Protein AF-A0A9N9GVQ0-F1 (afdb_monomer_lite)

Radius of gyration: 14.57 Å; chains: 1; bounding box: 29×42×37 Å

Secondary structure (DSSP, 8-state):
-------------TT-----STHHHHHHHHHHHHHTT-TTTS---B--SS-BTTB-B---TTTSTT-B--SSS--SBHHHHHHHH-TT--TT-

Organism: NCBI:txid1213867

Sequence (93 aa):
MTHPGFHHPISNDPGIAIIYTSLWDVLITITMRALKGLEDIIGLSITDCRRSDKGLKFSSPEEMPGCIPDTVNNFTYIYELYQKADPKYDQTS

pLDDT: mean 75.14, std 19.12, range [26.62, 93.06]

Structure (mmCIF, N/CA/C/O backbone):
data_AF-A0A9N9GVQ0-F1
#
_entry.id   AF-A0A9N9GVQ0-F1
#
loop_
_atom_site.group_PDB
_atom_site.id
_atom_site.type_symbol
_atom_site.label_atom_id
_atom_site.label_alt_id
_atom_site.label_comp_id
_atom_site.label_asym_id
_atom_site.label_entity_id
_atom_site.label_seq_id
_atom_site.pdbx_PDB_ins_code
_atom_site.Cartn_x
_atom_site.Cartn_y
_atom_site.Cartn_z
_atom_site.occupancy
_atom_site.B_iso_or_equiv
_atom_site.auth_seq_id
_atom_site.auth_comp_id
_atom_site.auth_asym_id
_atom_site.auth_atom_id
_atom_site.pdbx_PDB_model_num
ATOM 1 N N . MET A 1 1 ? -10.344 33.977 -13.973 1.00 33.22 1 MET A N 1
ATOM 2 C CA . MET A 1 1 ? -9.193 33.376 -13.268 1.00 33.22 1 MET A CA 1
ATOM 3 C C . MET A 1 1 ? -9.726 32.181 -12.495 1.00 33.22 1 MET A C 1
ATOM 5 O O . MET A 1 1 ? -10.259 32.353 -11.411 1.00 33.22 1 MET A O 1
ATOM 9 N N . THR A 1 2 ? -9.737 31.005 -13.118 1.00 32.81 2 THR A N 1
ATOM 10 C CA . THR A 1 2 ? -10.317 29.773 -12.563 1.00 32.81 2 THR A CA 1
ATOM 11 C C . THR A 1 2 ? -9.178 28.844 -12.178 1.00 32.81 2 THR A C 1
ATOM 13 O O . THR A 1 2 ? -8.414 28.410 -13.036 1.00 32.81 2 THR A O 1
ATOM 16 N N . HIS A 1 3 ? -9.040 28.596 -10.881 1.00 26.62 3 HIS A N 1
ATOM 17 C CA . HIS A 1 3 ? -8.104 27.623 -10.335 1.00 26.62 3 HIS A CA 1
ATOM 18 C C . HIS A 1 3 ? -8.514 26.227 -10.844 1.00 26.62 3 HIS A C 1
ATOM 20 O O . HIS A 1 3 ? -9.666 25.846 -10.624 1.00 26.62 3 HIS A O 1
ATOM 26 N N . PRO A 1 4 ? -7.649 25.465 -11.538 1.00 38.56 4 PRO A N 1
ATOM 27 C CA . PRO A 1 4 ? -7.990 24.105 -11.918 1.00 38.56 4 PRO A CA 1
ATOM 28 C C . PRO A 1 4 ? -7.840 23.231 -10.672 1.00 38.56 4 PRO A C 1
ATOM 30 O O . PRO A 1 4 ? -6.733 22.898 -10.255 1.00 38.56 4 PRO A O 1
ATOM 33 N N . GLY A 1 5 ? -8.969 22.930 -10.031 1.00 35.16 5 GLY A N 1
ATOM 34 C CA . GLY A 1 5 ? -9.041 21.921 -8.984 1.00 35.16 5 GLY A CA 1
ATOM 35 C C . GLY A 1 5 ? -8.660 20.568 -9.576 1.00 35.16 5 GLY A C 1
ATOM 36 O O . GLY A 1 5 ? -9.323 20.075 -10.487 1.00 35.16 5 GLY A O 1
ATOM 37 N N . PHE A 1 6 ? -7.571 19.992 -9.078 1.00 34.97 6 PHE A N 1
ATOM 38 C CA . PHE A 1 6 ? -7.168 18.628 -9.386 1.00 34.97 6 PHE A CA 1
ATOM 39 C C . PHE A 1 6 ? -8.193 17.662 -8.774 1.00 34.97 6 PHE A C 1
ATOM 41 O O . PHE A 1 6 ? -8.198 17.416 -7.571 1.00 34.97 6 PHE A O 1
ATOM 48 N N . HIS A 1 7 ? -9.090 17.128 -9.602 1.00 35.03 7 HIS A N 1
ATOM 49 C CA . HIS A 1 7 ? -9.897 15.965 -9.248 1.00 35.03 7 HIS A CA 1
ATOM 50 C C . HIS A 1 7 ? -9.025 14.716 -9.404 1.00 35.03 7 HIS A C 1
ATOM 52 O O . HIS A 1 7 ? -8.729 14.303 -10.523 1.00 35.03 7 HIS A O 1
ATOM 58 N N . HIS A 1 8 ? -8.603 14.122 -8.289 1.00 46.88 8 HIS A N 1
ATOM 59 C CA . HIS A 1 8 ? -7.932 12.824 -8.295 1.00 46.88 8 HIS A CA 1
ATOM 60 C C . HIS A 1 8 ? -8.961 11.694 -8.131 1.00 46.88 8 HIS A C 1
ATOM 62 O O . HIS A 1 8 ? -9.872 11.820 -7.308 1.00 46.88 8 HIS A O 1
ATOM 68 N N . PRO A 1 9 ? -8.848 10.596 -8.899 1.00 36.62 9 PRO A N 1
ATOM 69 C CA . PRO A 1 9 ? -9.724 9.446 -8.745 1.00 36.62 9 PRO A CA 1
ATOM 70 C C . PRO A 1 9 ? -9.380 8.728 -7.437 1.00 36.62 9 PRO A C 1
ATOM 72 O O . PRO A 1 9 ? -8.268 8.237 -7.253 1.00 36.62 9 PRO A O 1
ATOM 75 N N . ILE A 1 10 ? -10.344 8.676 -6.521 1.00 42.16 10 ILE A N 1
ATOM 76 C CA . ILE A 1 10 ? -10.292 7.774 -5.373 1.00 42.16 10 ILE A CA 1
ATOM 77 C C . ILE A 1 10 ? -10.453 6.364 -5.951 1.00 42.16 10 ILE A C 1
ATOM 79 O O . ILE A 1 10 ? -11.485 6.055 -6.546 1.00 42.16 10 ILE A O 1
ATOM 83 N N . SER A 1 11 ? -9.411 5.538 -5.846 1.00 45.59 11 SER A N 1
ATOM 84 C CA . SER A 1 11 ? -9.520 4.109 -6.145 1.00 45.59 11 SER A CA 1
ATOM 85 C C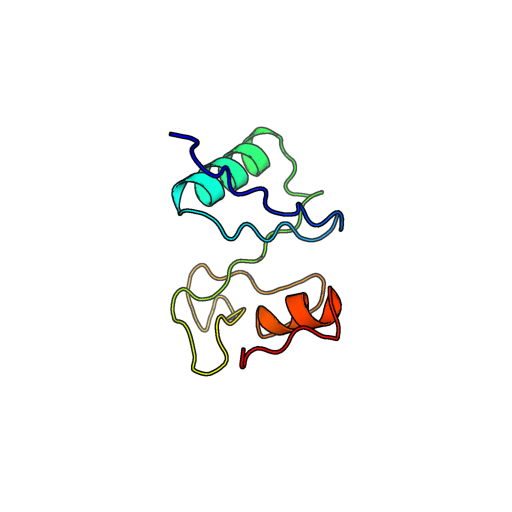 . SER A 1 11 ? -10.576 3.501 -5.219 1.00 45.59 11 SER A C 1
ATOM 87 O O . SER A 1 11 ? -10.480 3.641 -4.003 1.00 45.59 11 SER A O 1
ATOM 89 N N . ASN A 1 12 ? -11.594 2.859 -5.794 1.00 39.44 12 ASN A N 1
ATOM 90 C CA . ASN A 1 12 ? -12.705 2.243 -5.061 1.00 39.44 12 ASN A CA 1
ATOM 91 C C . ASN A 1 12 ? -12.386 0.824 -4.550 1.00 39.44 12 ASN A C 1
ATOM 93 O O . ASN A 1 12 ? -13.299 0.124 -4.113 1.00 39.44 12 ASN A O 1
ATOM 97 N N . ASP A 1 13 ? -11.125 0.383 -4.594 1.00 48.53 13 ASP A N 1
AT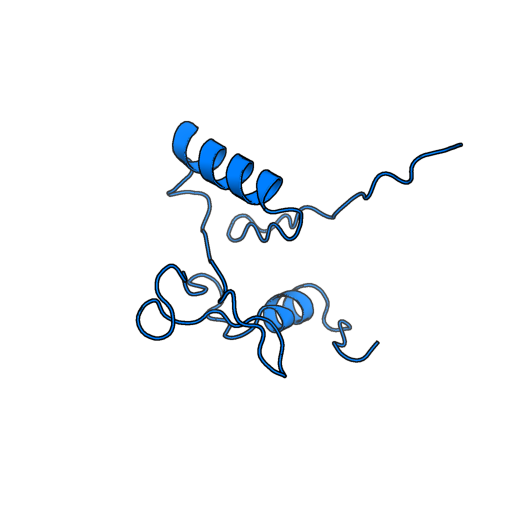OM 98 C CA . ASP A 1 13 ? -10.735 -0.907 -4.027 1.00 48.53 13 ASP A CA 1
ATOM 99 C C . ASP A 1 13 ? -10.622 -0.803 -2.495 1.00 48.53 13 ASP A C 1
ATOM 101 O O . ASP A 1 13 ? -9.747 -0.093 -1.991 1.00 48.53 13 ASP A O 1
ATOM 105 N N . PRO A 1 14 ? -11.446 -1.535 -1.721 1.00 47.81 14 PRO A N 1
ATOM 106 C CA . PRO A 1 14 ? -11.494 -1.420 -0.260 1.00 47.81 14 PRO A CA 1
ATOM 107 C C . PRO A 1 14 ? -10.204 -1.866 0.453 1.00 47.81 14 PRO A C 1
ATOM 109 O O . PRO A 1 14 ? -10.118 -1.751 1.670 1.00 47.81 14 PRO A O 1
ATOM 112 N N . GLY A 1 15 ? -9.207 -2.375 -0.281 1.00 47.03 15 GLY A N 1
ATOM 113 C CA . GLY A 1 15 ? -7.956 -2.890 0.275 1.00 47.03 15 GLY A CA 1
ATOM 114 C C . GLY A 1 15 ? -6.773 -1.918 0.274 1.00 47.03 15 GLY A C 1
ATOM 115 O O . GLY A 1 15 ? -5.839 -2.145 1.036 1.00 47.03 15 GLY A O 1
ATOM 116 N N . ILE A 1 16 ? -6.766 -0.864 -0.556 1.00 48.59 16 ILE A N 1
ATOM 117 C CA . ILE A 1 16 ? -5.581 -0.005 -0.734 1.00 48.59 16 ILE A CA 1
ATOM 118 C C . ILE A 1 16 ? -5.978 1.460 -0.933 1.00 48.59 16 ILE A C 1
ATOM 120 O O . ILE A 1 16 ? -6.550 1.833 -1.955 1.00 48.59 16 ILE A O 1
ATOM 124 N N . ALA A 1 17 ? -5.560 2.317 -0.001 1.00 49.19 17 ALA A N 1
ATOM 125 C CA . ALA A 1 17 ? -5.520 3.761 -0.202 1.00 49.19 17 ALA A CA 1
ATOM 126 C C . ALA A 1 17 ? -4.101 4.180 -0.624 1.00 49.19 17 ALA A C 1
ATOM 128 O O . ALA A 1 17 ? -3.210 4.295 0.216 1.00 49.19 17 ALA A O 1
ATOM 129 N N . ILE A 1 18 ? -3.876 4.425 -1.920 1.00 51.28 18 ILE A N 1
ATOM 130 C CA . ILE A 1 18 ? -2.650 5.095 -2.391 1.00 51.28 18 ILE A CA 1
ATOM 131 C C . ILE A 1 18 ? -2.934 6.590 -2.466 1.00 51.28 18 ILE A C 1
ATOM 133 O O . ILE A 1 18 ? -3.641 7.053 -3.358 1.00 51.28 18 ILE A O 1
ATOM 137 N N . ILE A 1 19 ? -2.386 7.347 -1.519 1.00 53.16 19 ILE A N 1
ATOM 138 C CA . ILE A 1 19 ? -2.559 8.800 -1.448 1.00 53.16 19 ILE A CA 1
ATOM 139 C C . ILE A 1 19 ? -1.271 9.429 -1.938 1.00 53.16 19 ILE A C 1
ATOM 141 O O . ILE A 1 19 ? -0.272 9.489 -1.226 1.00 53.16 19 ILE A O 1
ATOM 145 N N . TYR A 1 20 ? -1.293 9.846 -3.197 1.00 50.03 20 TYR A N 1
ATOM 146 C CA . TYR A 1 20 ? -0.147 10.433 -3.875 1.00 50.03 20 TYR A CA 1
ATOM 147 C C . TYR A 1 20 ? -0.334 11.941 -4.050 1.00 50.03 20 TYR A C 1
ATOM 149 O O . TYR A 1 20 ? -0.265 12.467 -5.155 1.00 50.03 20 TYR A O 1
ATOM 157 N N . THR A 1 21 ? -0.616 12.653 -2.962 1.00 50.50 21 THR A N 1
ATOM 158 C CA . THR A 1 21 ? -0.681 14.120 -2.952 1.00 50.50 21 THR A CA 1
ATOM 159 C C . THR A 1 21 ? -0.123 14.598 -1.618 1.00 50.50 21 THR A C 1
ATOM 161 O O . THR A 1 21 ? -0.425 13.980 -0.612 1.00 50.50 21 THR A O 1
ATOM 164 N N . SER A 1 22 ? 0.751 15.615 -1.638 1.00 62.31 22 SER A N 1
ATOM 165 C CA . SER A 1 22 ? 1.279 16.403 -0.502 1.00 62.31 22 SER A CA 1
ATOM 166 C C . SER A 1 22 ? 1.516 15.680 0.844 1.00 62.31 22 SER A C 1
ATOM 168 O O . SER A 1 22 ? 0.595 15.154 1.457 1.00 62.31 22 SER A O 1
ATOM 170 N N . LEU A 1 23 ? 2.727 15.782 1.418 1.00 70.56 23 LEU A N 1
ATOM 171 C CA . LEU A 1 23 ? 3.058 15.275 2.774 1.00 70.56 23 LEU A CA 1
ATOM 172 C C . LEU A 1 23 ? 1.975 15.571 3.836 1.00 70.56 23 LEU A C 1
ATOM 174 O O . LEU A 1 23 ? 1.767 14.778 4.751 1.00 70.56 23 LEU A O 1
ATOM 178 N N . TRP A 1 24 ? 1.273 16.697 3.691 1.00 70.06 24 TRP A N 1
ATOM 179 C CA . TRP A 1 24 ? 0.164 17.095 4.549 1.00 70.06 24 TRP A CA 1
ATOM 180 C C . TRP A 1 24 ? -1.098 16.222 4.408 1.00 70.06 24 TRP A C 1
ATOM 182 O O . TRP A 1 24 ? -1.677 15.830 5.419 1.00 70.06 24 TRP A O 1
ATOM 192 N N . ASP A 1 25 ? -1.515 15.867 3.190 1.00 76.75 25 ASP A N 1
ATOM 193 C CA . ASP A 1 25 ? -2.733 15.072 2.958 1.00 76.75 25 ASP A CA 1
ATOM 194 C C . ASP A 1 25 ? -2.540 13.619 3.414 1.00 76.75 25 ASP A C 1
ATOM 196 O O . ASP A 1 25 ? -3.431 13.017 4.024 1.00 76.75 25 ASP A O 1
ATOM 200 N N . VAL A 1 26 ? -1.342 13.071 3.178 1.00 78.88 26 VAL A N 1
ATOM 201 C CA . VAL A 1 26 ? -0.946 11.747 3.682 1.00 78.88 26 VAL A CA 1
ATOM 202 C C . VAL A 1 26 ? -0.973 11.738 5.211 1.00 78.88 26 VAL A C 1
ATOM 204 O O . VAL A 1 26 ? -1.552 10.830 5.810 1.00 78.88 26 VAL A O 1
ATOM 207 N N . LEU A 1 27 ? -0.428 12.779 5.855 1.00 82.88 27 LEU A N 1
ATOM 208 C CA . LEU A 1 27 ? -0.450 12.913 7.313 1.00 82.88 27 LEU A CA 1
ATOM 209 C C . LEU A 1 27 ? -1.880 12.975 7.862 1.00 82.88 27 LEU A C 1
ATOM 211 O O . LEU A 1 27 ? -2.197 12.266 8.821 1.00 82.88 27 LEU A O 1
ATOM 215 N N . ILE A 1 28 ? -2.753 13.788 7.257 1.00 86.31 28 ILE A N 1
ATOM 216 C CA . ILE A 1 28 ? -4.161 13.875 7.664 1.00 86.31 28 ILE A CA 1
ATOM 217 C C . ILE A 1 28 ? -4.835 12.514 7.528 1.00 86.31 28 ILE A C 1
ATOM 219 O O . ILE A 1 28 ? -5.537 12.092 8.446 1.00 86.31 28 ILE A O 1
ATOM 223 N N . THR A 1 29 ? -4.616 11.803 6.424 1.00 85.31 29 THR A N 1
ATOM 224 C CA . THR A 1 29 ? -5.318 10.539 6.186 1.00 85.31 29 THR A CA 1
ATOM 225 C C . THR A 1 29 ? -4.868 9.440 7.141 1.00 85.31 29 THR A C 1
ATOM 227 O O . THR A 1 29 ? -5.713 8.743 7.701 1.00 85.31 29 THR A O 1
ATOM 230 N N . ILE A 1 30 ? -3.564 9.328 7.412 1.00 86.38 30 ILE A N 1
ATOM 231 C CA . ILE A 1 30 ? -3.039 8.389 8.415 1.00 86.38 30 ILE A CA 1
ATOM 232 C C . ILE A 1 30 ? -3.595 8.730 9.805 1.00 86.38 30 ILE A C 1
ATOM 234 O O . ILE A 1 30 ? -4.052 7.846 10.528 1.00 86.38 30 ILE A O 1
ATOM 238 N N . THR A 1 31 ? -3.631 10.019 10.155 1.00 88.88 31 THR A N 1
ATOM 239 C CA . THR A 1 31 ? -4.177 10.481 11.439 1.00 88.88 31 THR A CA 1
ATOM 240 C C . THR A 1 31 ? -5.665 10.151 11.560 1.00 88.88 31 THR A C 1
ATOM 242 O O . THR A 1 31 ? -6.101 9.617 12.576 1.00 88.88 31 THR A O 1
ATOM 245 N N . MET A 1 32 ? -6.459 10.409 10.518 1.00 89.69 32 MET A N 1
ATOM 246 C CA . MET A 1 32 ? -7.888 10.090 10.504 1.00 89.69 32 MET A CA 1
ATOM 247 C C . MET A 1 32 ? -8.144 8.584 10.564 1.00 89.69 32 MET A C 1
ATOM 249 O O . MET A 1 32 ? -9.054 8.162 11.275 1.00 89.69 32 MET A O 1
ATOM 253 N N . ARG A 1 33 ? -7.325 7.774 9.880 1.00 90.00 33 ARG A N 1
ATOM 254 C CA . ARG A 1 33 ? -7.381 6.307 9.955 1.00 90.00 33 ARG A CA 1
ATOM 255 C C . ARG A 1 33 ? -7.215 5.826 11.398 1.00 90.00 33 ARG A C 1
ATOM 257 O O . ARG A 1 33 ? -8.035 5.034 11.856 1.00 90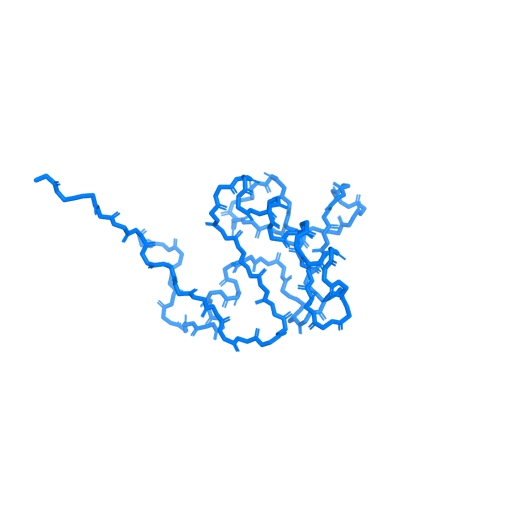.00 33 ARG A O 1
ATOM 264 N N . ALA A 1 34 ? -6.229 6.356 12.123 1.00 89.56 34 ALA A N 1
ATOM 265 C CA . ALA A 1 34 ? -6.002 6.021 13.529 1.00 89.56 34 ALA A CA 1
ATOM 266 C C . ALA A 1 34 ? -7.132 6.535 14.442 1.00 89.56 34 ALA A C 1
ATOM 268 O O . ALA A 1 34 ? -7.697 5.776 15.225 1.00 89.56 34 ALA A O 1
ATOM 269 N N . LEU A 1 35 ? -7.536 7.804 14.302 1.00 93.06 35 LEU A N 1
ATOM 270 C CA . LEU A 1 35 ? -8.586 8.414 15.135 1.00 93.06 35 LEU A CA 1
ATOM 271 C C . LEU A 1 35 ? -9.961 7.756 14.969 1.00 93.06 35 LEU A C 1
ATOM 273 O O . LEU A 1 35 ? -10.777 7.790 15.889 1.00 93.06 35 LEU A O 1
ATOM 277 N N . LYS A 1 36 ? -10.245 7.195 13.792 1.00 91.81 36 LYS A N 1
ATOM 278 C CA . LYS A 1 36 ? -11.500 6.493 13.500 1.00 91.81 36 LYS A CA 1
ATOM 279 C C . LYS A 1 36 ? -11.423 4.986 13.750 1.00 91.81 36 LYS A C 1
ATOM 281 O O . LYS A 1 36 ? -12.435 4.320 13.559 1.00 91.81 36 LYS A O 1
ATOM 286 N N . GLY A 1 37 ? -10.268 4.459 14.167 1.00 89.31 37 GLY A N 1
ATOM 287 C CA . GLY A 1 37 ? -10.075 3.023 14.381 1.00 89.31 37 GLY A CA 1
ATOM 288 C C . GLY A 1 37 ? -10.263 2.197 13.106 1.00 89.31 37 GLY A C 1
ATOM 289 O O . GLY A 1 37 ? -10.721 1.064 13.169 1.00 89.31 37 GLY A O 1
ATOM 290 N N . LEU A 1 38 ? -9.952 2.762 11.935 1.00 90.00 38 LEU A N 1
ATOM 291 C CA . LEU A 1 38 ? -10.129 2.094 10.637 1.00 90.00 38 LEU A CA 1
ATOM 292 C C . LEU A 1 38 ? -8.928 1.222 10.258 1.00 90.00 38 LEU A C 1
ATOM 294 O O . LEU A 1 38 ? -8.774 0.846 9.098 1.00 90.00 38 LEU A O 1
ATOM 298 N N . GLU A 1 39 ? -8.051 0.932 11.215 1.00 85.56 39 GLU A N 1
ATOM 299 C CA . GLU A 1 39 ? -6.765 0.301 10.947 1.00 85.56 39 GLU A CA 1
ATOM 300 C C . GLU A 1 39 ? -6.893 -1.136 10.447 1.00 85.56 39 GLU A C 1
ATOM 302 O O . GLU A 1 39 ? -6.117 -1.539 9.583 1.00 85.56 39 GLU A O 1
ATOM 307 N N . ASP A 1 40 ? -7.914 -1.844 10.932 1.00 84.19 40 ASP A N 1
ATOM 308 C CA . ASP A 1 40 ? -8.223 -3.228 10.563 1.00 84.19 40 ASP A CA 1
ATOM 309 C C . ASP A 1 40 ? -8.995 -3.338 9.238 1.00 84.19 40 ASP A C 1
ATOM 311 O O . ASP A 1 40 ? -9.070 -4.411 8.645 1.00 84.19 40 ASP A O 1
ATOM 315 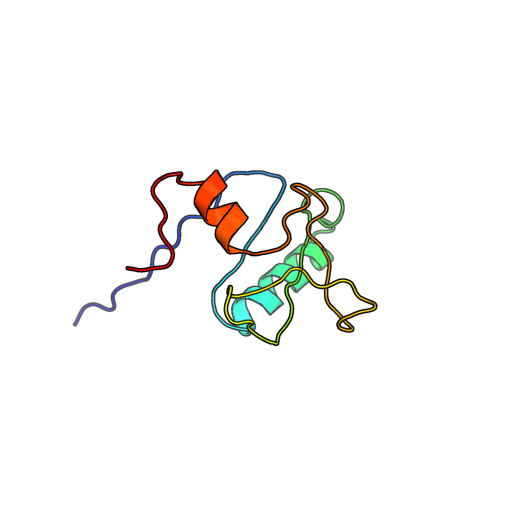N N . ILE A 1 41 ? -9.599 -2.235 8.780 1.00 86.75 41 ILE A N 1
ATOM 316 C CA . ILE A 1 41 ? -10.438 -2.199 7.573 1.00 86.75 41 ILE A CA 1
ATOM 317 C C . ILE A 1 41 ? -9.634 -1.675 6.382 1.00 86.75 41 ILE A C 1
ATOM 319 O O . ILE A 1 41 ? -9.783 -2.170 5.269 1.00 86.75 41 ILE A O 1
ATOM 323 N N . ILE A 1 42 ? -8.788 -0.668 6.612 1.00 84.25 42 ILE A N 1
ATOM 324 C CA . ILE A 1 42 ? -8.018 0.009 5.570 1.00 84.25 42 ILE A CA 1
ATOM 325 C C . ILE A 1 42 ? -6.546 -0.367 5.723 1.00 84.25 42 ILE A C 1
ATOM 327 O O . ILE A 1 42 ? -5.851 0.120 6.626 1.00 84.25 42 ILE A O 1
ATOM 331 N N . GLY A 1 43 ? -6.074 -1.205 4.798 1.00 84.19 43 GLY A N 1
ATOM 332 C CA . GLY A 1 43 ? -4.663 -1.543 4.656 1.00 84.19 43 GLY A CA 1
ATOM 333 C C . GLY A 1 43 ? -3.809 -0.306 4.365 1.00 84.19 43 GLY A C 1
ATOM 334 O O . GLY A 1 43 ? -4.253 0.644 3.717 1.00 84.19 43 GLY A O 1
ATOM 335 N N . LEU A 1 44 ? -2.574 -0.314 4.865 1.00 87.12 44 LEU A N 1
ATOM 336 C CA . LEU A 1 44 ? -1.602 0.754 4.656 1.00 87.12 44 LEU A CA 1
ATOM 337 C C . LEU A 1 44 ? -0.293 0.150 4.154 1.00 87.12 44 LEU A C 1
ATOM 339 O O . LEU A 1 44 ? 0.271 -0.724 4.807 1.00 87.12 44 LEU A O 1
ATOM 343 N N . SER A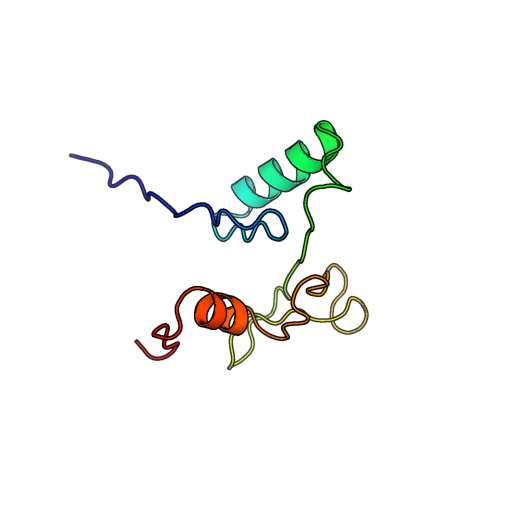 1 45 ? 0.205 0.671 3.038 1.00 89.06 45 SER A N 1
ATOM 344 C CA . SER A 1 45 ? 1.528 0.354 2.501 1.00 89.06 45 SER A CA 1
ATOM 345 C C . SER A 1 45 ? 2.298 1.652 2.281 1.00 89.06 45 SER A C 1
ATOM 347 O O . SER A 1 45 ? 1.741 2.638 1.796 1.00 89.06 45 SER A O 1
ATOM 349 N N . ILE A 1 46 ? 3.573 1.665 2.666 1.00 87.19 46 ILE A N 1
ATOM 350 C CA . ILE A 1 46 ? 4.454 2.835 2.633 1.00 87.19 46 ILE A CA 1
ATOM 351 C C . ILE A 1 46 ? 5.673 2.474 1.796 1.00 87.19 46 ILE A C 1
ATOM 353 O O . ILE A 1 46 ? 6.414 1.546 2.121 1.00 87.19 46 ILE A O 1
ATOM 357 N N . THR A 1 47 ? 5.875 3.221 0.718 1.00 88.00 47 THR A N 1
ATOM 358 C CA . THR A 1 47 ? 7.012 3.049 -0.185 1.00 88.00 47 THR A CA 1
ATOM 359 C C . THR A 1 47 ? 8.288 3.657 0.375 1.00 88.00 47 THR A C 1
ATOM 361 O O . THR A 1 47 ? 8.252 4.571 1.198 1.00 88.00 47 THR A O 1
ATOM 364 N N . ASP A 1 48 ? 9.414 3.230 -0.183 1.00 85.69 48 ASP A N 1
ATOM 365 C CA . ASP A 1 48 ? 10.713 3.851 0.036 1.00 85.69 48 ASP A CA 1
ATOM 366 C C . ASP A 1 48 ? 10.695 5.340 -0.339 1.00 85.69 48 ASP A C 1
ATOM 368 O O . ASP A 1 48 ? 10.130 5.734 -1.363 1.00 85.69 48 ASP A O 1
ATOM 372 N N . CYS A 1 49 ? 11.339 6.176 0.476 1.00 80.56 49 CYS A N 1
ATOM 373 C CA . CYS A 1 49 ? 11.552 7.582 0.145 1.00 80.56 49 CYS A CA 1
ATOM 374 C C . CYS A 1 49 ? 12.601 7.759 -0.967 1.00 80.56 49 CYS A C 1
ATOM 376 O O . CYS A 1 49 ? 12.624 8.789 -1.644 1.00 80.56 49 CYS A O 1
ATOM 378 N N . ARG A 1 50 ? 13.458 6.754 -1.186 1.00 78.81 50 ARG A N 1
ATOM 379 C CA . ARG A 1 50 ? 14.416 6.702 -2.289 1.00 78.81 50 ARG A CA 1
ATOM 380 C C . ARG A 1 50 ? 13.731 6.153 -3.536 1.00 78.81 50 ARG A C 1
ATOM 382 O O . ARG A 1 50 ? 13.350 4.987 -3.609 1.00 78.81 50 ARG A O 1
ATOM 389 N N . ARG A 1 51 ? 13.614 6.998 -4.561 1.00 76.75 51 ARG A N 1
ATOM 390 C CA . ARG A 1 51 ? 13.137 6.580 -5.881 1.00 76.75 51 ARG A CA 1
ATOM 391 C C . ARG A 1 51 ? 14.261 5.851 -6.623 1.00 76.75 51 ARG A C 1
ATOM 393 O O . ARG A 1 51 ? 15.356 6.386 -6.756 1.00 76.75 51 ARG A O 1
ATOM 400 N N . SER A 1 52 ? 13.977 4.638 -7.089 1.00 81.69 52 SER A N 1
ATOM 401 C CA . SER A 1 52 ? 14.878 3.863 -7.951 1.00 81.69 52 SER A CA 1
ATOM 402 C C . SER A 1 52 ? 14.669 4.214 -9.429 1.00 81.69 52 SER A C 1
ATOM 404 O O . SER A 1 52 ? 13.690 4.881 -9.771 1.00 81.69 52 SER A O 1
ATOM 406 N N . ASP A 1 53 ? 15.518 3.687 -10.315 1.00 82.69 53 ASP A N 1
ATOM 407 C CA . ASP A 1 53 ? 15.360 3.830 -11.773 1.00 82.69 53 ASP A CA 1
ATOM 408 C C . ASP A 1 53 ? 14.008 3.293 -12.282 1.00 82.69 53 ASP A C 1
ATOM 410 O O . ASP A 1 53 ? 13.469 3.784 -13.268 1.00 82.69 53 ASP A O 1
ATOM 414 N N . LYS A 1 54 ? 13.413 2.322 -11.572 1.00 81.94 54 LYS A N 1
ATOM 415 C CA . LYS A 1 54 ? 12.089 1.743 -11.873 1.00 81.94 54 LYS A CA 1
ATOM 416 C C . LYS A 1 54 ? 10.932 2.459 -11.158 1.00 81.94 54 LYS A C 1
ATOM 418 O O . LYS A 1 54 ? 9.778 2.042 -11.232 1.00 81.94 54 LYS A O 1
ATOM 423 N N . GLY A 1 55 ? 11.227 3.541 -10.437 1.00 85.06 55 GLY A N 1
ATOM 424 C CA . GLY A 1 55 ? 10.271 4.298 -9.634 1.00 85.06 55 GLY A CA 1
ATOM 425 C C . GLY A 1 55 ? 10.280 3.924 -8.151 1.00 85.06 55 GLY A C 1
ATOM 426 O O . GLY A 1 55 ? 11.301 3.500 -7.601 1.00 85.06 55 GLY A O 1
ATOM 427 N N . LEU A 1 56 ? 9.151 4.161 -7.478 1.00 87.88 56 LEU A N 1
ATOM 428 C CA . LEU A 1 56 ? 9.003 3.890 -6.048 1.00 87.88 56 LEU A CA 1
ATOM 429 C C . LEU A 1 56 ? 8.831 2.401 -5.773 1.00 87.88 56 LEU A C 1
ATOM 431 O O . LEU A 1 56 ? 7.996 1.746 -6.401 1.00 87.88 56 LEU A O 1
ATOM 435 N N . LYS A 1 57 ? 9.604 1.912 -4.803 1.00 89.75 57 LYS A N 1
ATOM 436 C CA . LYS A 1 57 ? 9.631 0.519 -4.365 1.00 89.75 57 LYS A CA 1
ATOM 437 C C . LYS A 1 57 ? 8.901 0.365 -3.029 1.00 89.75 57 LYS A C 1
ATOM 439 O O . LYS A 1 57 ? 9.043 1.213 -2.149 1.00 89.75 57 LYS A O 1
ATOM 444 N N . PHE A 1 58 ? 8.180 -0.735 -2.851 1.00 88.94 58 PHE A N 1
ATOM 445 C CA . PHE A 1 58 ? 7.726 -1.213 -1.545 1.00 88.94 58 PHE A CA 1
ATOM 446 C C . PHE A 1 58 ? 8.869 -1.971 -0.856 1.00 88.94 58 PHE A C 1
ATOM 448 O O . PHE A 1 58 ? 8.904 -3.200 -0.843 1.00 88.94 58 PHE A O 1
ATOM 455 N N . SER A 1 59 ? 9.857 -1.227 -0.355 1.00 87.69 59 SER A N 1
ATOM 456 C CA . SER A 1 59 ? 10.997 -1.803 0.365 1.00 87.69 59 SER A CA 1
ATOM 457 C C . SER A 1 59 ? 10.544 -2.453 1.676 1.00 87.69 59 SER A C 1
ATOM 459 O O . SER A 1 59 ? 9.557 -2.035 2.288 1.00 87.69 59 SER A O 1
ATOM 461 N N . SER A 1 60 ? 11.273 -3.474 2.126 1.00 87.69 60 SER A N 1
ATOM 462 C CA . SER A 1 60 ? 11.024 -4.046 3.452 1.00 87.69 60 SER A CA 1
ATOM 463 C C . SER A 1 60 ? 11.490 -3.077 4.554 1.00 87.69 60 SER A C 1
ATOM 465 O O . SER A 1 60 ? 12.371 -2.246 4.306 1.00 87.69 60 SER A O 1
ATOM 467 N N . PRO A 1 61 ? 10.973 -3.197 5.792 1.00 85.38 61 PRO A N 1
ATOM 468 C CA . PRO A 1 61 ? 11.464 -2.410 6.926 1.00 85.38 61 PRO A CA 1
ATOM 469 C C . PRO A 1 61 ? 12.964 -2.605 7.211 1.00 85.38 61 PRO A C 1
ATOM 471 O O . PRO A 1 61 ? 13.594 -1.736 7.812 1.00 85.38 61 PRO A O 1
ATOM 474 N N . GLU A 1 62 ? 13.529 -3.743 6.793 1.00 87.25 62 GLU A N 1
ATOM 475 C CA . GLU A 1 62 ? 14.954 -4.070 6.925 1.00 87.25 62 GLU A CA 1
ATOM 476 C C . GLU A 1 62 ? 15.808 -3.334 5.882 1.00 87.25 62 GLU A C 1
ATOM 478 O O . GLU A 1 62 ? 16.906 -2.875 6.192 1.00 87.25 62 GLU A O 1
ATOM 483 N N . GLU A 1 63 ? 15.304 -3.189 4.651 1.00 86.06 63 GLU A N 1
ATOM 484 C CA . GLU A 1 63 ? 15.961 -2.422 3.585 1.00 86.06 63 GLU A CA 1
ATOM 485 C C . GLU A 1 63 ? 15.873 -0.908 3.837 1.00 86.06 63 GLU A C 1
ATOM 487 O O . GLU A 1 63 ? 16.823 -0.161 3.578 1.00 86.06 63 GLU A O 1
ATOM 492 N N . MET A 1 64 ? 14.720 -0.453 4.335 1.00 84.81 64 MET A N 1
ATOM 493 C CA . MET A 1 64 ? 14.463 0.940 4.669 1.00 84.81 64 MET A CA 1
ATOM 494 C C . MET A 1 64 ? 13.532 1.058 5.889 1.00 84.81 64 MET A C 1
ATOM 496 O O . MET A 1 64 ? 12.343 0.734 5.791 1.00 84.81 64 MET A O 1
ATOM 500 N N . PRO A 1 65 ? 14.021 1.612 7.015 1.00 87.12 65 PRO A N 1
ATOM 501 C CA . PRO A 1 65 ? 13.195 1.848 8.192 1.00 87.12 65 PRO A CA 1
ATOM 502 C C . PRO A 1 65 ? 11.973 2.721 7.881 1.00 87.12 65 PRO A C 1
ATOM 504 O O . PRO A 1 65 ? 12.090 3.779 7.265 1.00 87.12 65 PRO A O 1
ATOM 507 N N . GLY A 1 66 ? 10.798 2.288 8.339 1.00 82.88 66 GLY A N 1
ATOM 508 C CA . GLY A 1 66 ? 9.533 3.009 8.155 1.00 82.88 66 GLY A CA 1
ATOM 509 C C . GLY A 1 66 ? 8.769 2.672 6.872 1.00 82.88 66 GLY A C 1
ATOM 510 O O . GLY A 1 66 ? 7.654 3.161 6.702 1.00 82.88 66 GLY A O 1
ATOM 511 N N . CYS A 1 67 ? 9.314 1.820 5.997 1.00 86.38 67 CYS A N 1
ATOM 512 C CA . CYS A 1 67 ? 8.550 1.268 4.878 1.00 86.38 67 CYS A CA 1
ATOM 513 C C . CYS A 1 67 ? 7.591 0.174 5.349 1.00 86.38 67 CYS A C 1
ATOM 515 O O . CYS A 1 67 ? 7.882 -0.563 6.292 1.00 86.38 67 CYS A O 1
ATOM 517 N N . ILE A 1 68 ? 6.453 0.058 4.667 1.00 88.88 68 ILE A N 1
ATOM 518 C CA . ILE A 1 68 ? 5.461 -0.993 4.894 1.00 88.88 68 ILE A CA 1
ATOM 519 C C . ILE A 1 68 ? 5.197 -1.648 3.535 1.00 88.88 68 ILE A C 1
ATOM 521 O O . ILE A 1 68 ? 4.692 -0.963 2.639 1.00 88.88 68 ILE A O 1
ATOM 525 N N . PRO A 1 69 ? 5.545 -2.934 3.348 1.00 89.00 69 PRO A N 1
ATOM 526 C CA . PRO A 1 69 ? 5.381 -3.602 2.063 1.00 89.00 69 PRO A CA 1
ATOM 527 C C . PRO A 1 69 ? 3.902 -3.713 1.664 1.00 89.00 69 PRO A C 1
ATOM 529 O O . PRO A 1 69 ? 3.003 -3.619 2.505 1.00 89.00 69 PRO A O 1
ATOM 532 N N . ASP A 1 70 ? 3.642 -3.925 0.374 1.00 86.69 70 ASP A N 1
ATOM 533 C CA . ASP A 1 70 ? 2.294 -4.243 -0.102 1.00 86.69 70 ASP A CA 1
ATOM 534 C C . ASP A 1 70 ? 1.904 -5.659 0.341 1.00 86.69 70 ASP A C 1
ATOM 536 O O . ASP A 1 70 ? 2.438 -6.652 -0.152 1.00 86.69 70 ASP A O 1
ATOM 540 N N . THR A 1 71 ? 0.973 -5.751 1.289 1.00 86.12 71 THR A N 1
ATOM 541 C CA . THR A 1 71 ? 0.449 -7.022 1.809 1.00 86.12 71 THR A CA 1
ATOM 542 C C . THR A 1 71 ? -0.799 -7.504 1.073 1.00 86.12 71 THR A C 1
ATOM 544 O O . THR A 1 71 ? -1.265 -8.609 1.345 1.00 86.12 71 THR A O 1
ATOM 547 N N . VAL A 1 72 ? -1.349 -6.700 0.157 1.00 86.75 72 VAL A N 1
ATOM 548 C CA . VAL A 1 72 ? -2.602 -6.995 -0.549 1.00 86.75 72 VAL A CA 1
ATOM 549 C C . VAL A 1 72 ? -2.334 -7.556 -1.943 1.00 86.75 72 VAL A C 1
ATOM 551 O O . VAL A 1 72 ? -2.968 -8.540 -2.319 1.00 86.75 72 VAL A O 1
ATOM 554 N N . ASN A 1 73 ? -1.409 -6.970 -2.715 1.00 86.06 73 ASN A N 1
ATOM 555 C CA . ASN A 1 73 ? -1.037 -7.512 -4.035 1.00 86.06 73 ASN A CA 1
ATOM 556 C C . ASN A 1 73 ? 0.382 -8.070 -4.105 1.00 86.06 73 ASN A C 1
ATOM 558 O O . ASN A 1 73 ? 0.742 -8.638 -5.136 1.00 86.06 73 ASN A O 1
ATOM 562 N N . ASN A 1 74 ? 1.187 -7.897 -3.053 1.00 89.31 74 ASN A N 1
ATOM 563 C CA . ASN A 1 74 ? 2.593 -8.299 -3.034 1.00 89.31 74 ASN A CA 1
ATOM 564 C C . ASN A 1 74 ? 3.421 -7.660 -4.165 1.00 89.31 74 ASN A C 1
ATOM 566 O O . ASN A 1 74 ? 4.378 -8.263 -4.656 1.00 89.31 74 ASN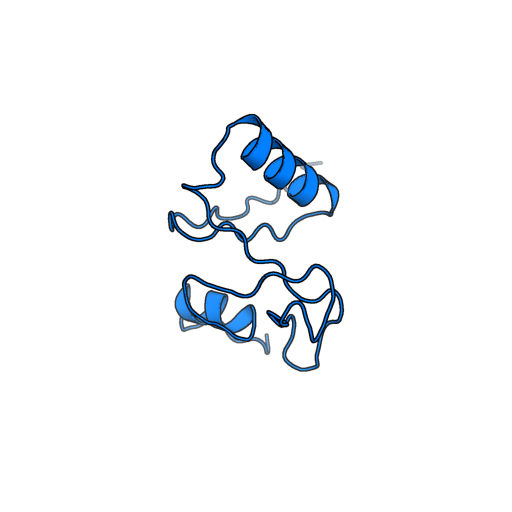 A O 1
ATOM 570 N N . PHE A 1 75 ? 3.068 -6.440 -4.582 1.00 91.69 75 PHE A N 1
ATOM 571 C CA . PHE A 1 75 ? 3.841 -5.700 -5.574 1.00 91.69 75 PHE A CA 1
ATOM 572 C C . PHE A 1 75 ? 5.163 -5.186 -5.008 1.00 91.69 75 PHE A C 1
ATOM 574 O O . PHE A 1 75 ? 5.281 -4.828 -3.837 1.00 91.69 75 PHE A O 1
ATOM 581 N N . THR A 1 76 ? 6.171 -5.126 -5.875 1.00 90.81 76 THR A N 1
ATOM 582 C CA . THR A 1 76 ? 7.491 -4.574 -5.557 1.00 90.81 76 THR A CA 1
ATOM 583 C C . THR A 1 76 ? 7.555 -3.088 -5.889 1.00 90.81 76 THR A C 1
ATOM 585 O O . THR A 1 76 ? 8.245 -2.338 -5.199 1.00 90.81 76 THR A O 1
ATOM 588 N N . TYR A 1 77 ? 6.831 -2.636 -6.915 1.00 90.06 77 TYR A N 1
ATOM 589 C CA . TYR A 1 77 ? 6.862 -1.257 -7.391 1.00 90.06 77 TYR A CA 1
ATOM 590 C C . TYR A 1 77 ? 5.463 -0.665 -7.567 1.00 90.06 77 TYR A C 1
ATOM 592 O O . TYR A 1 77 ? 4.522 -1.333 -7.981 1.00 90.06 77 TYR A O 1
ATOM 600 N N . ILE A 1 78 ? 5.344 0.645 -7.340 1.00 88.38 78 ILE A N 1
ATOM 601 C CA . ILE A 1 78 ? 4.068 1.374 -7.457 1.00 88.38 78 ILE A CA 1
ATOM 602 C C . ILE A 1 78 ? 3.440 1.275 -8.854 1.00 88.38 78 ILE A C 1
ATOM 604 O O . ILE A 1 78 ? 2.220 1.266 -8.985 1.00 88.38 78 ILE A O 1
ATOM 608 N N . TYR A 1 79 ? 4.246 1.200 -9.912 1.00 88.06 79 TYR A N 1
ATOM 609 C CA . TYR A 1 79 ? 3.714 1.134 -11.273 1.00 88.06 79 TYR A CA 1
ATOM 610 C C . TYR A 1 79 ? 2.962 -0.161 -11.567 1.00 88.06 79 TYR A C 1
ATOM 612 O O . TYR A 1 79 ? 2.084 -0.153 -12.420 1.00 88.06 79 TYR A O 1
ATOM 620 N N . GLU A 1 80 ? 3.272 -1.247 -10.857 1.00 89.06 80 GLU A N 1
ATOM 621 C CA . GLU A 1 80 ? 2.574 -2.526 -11.000 1.00 89.06 80 GLU A CA 1
ATOM 622 C C . GLU A 1 80 ? 1.109 -2.374 -10.567 1.00 89.06 80 GLU A C 1
ATOM 624 O O . GLU A 1 80 ? 0.212 -2.933 -11.198 1.00 89.06 80 GLU A O 1
ATOM 629 N N . LEU A 1 81 ? 0.844 -1.516 -9.571 1.00 89.19 81 LEU A N 1
ATOM 630 C CA . LEU A 1 81 ? -0.519 -1.137 -9.212 1.00 89.19 81 LEU A CA 1
ATOM 631 C C . LEU A 1 81 ? -1.203 -0.364 -10.342 1.00 89.19 81 LEU A C 1
ATOM 633 O O . LEU A 1 81 ? -2.341 -0.675 -10.687 1.00 89.19 81 LEU A O 1
ATOM 637 N N . TYR A 1 82 ? -0.526 0.630 -10.923 1.00 87.94 82 TYR A N 1
ATOM 638 C CA . TYR A 1 82 ? -1.095 1.400 -12.031 1.00 87.94 82 TYR A CA 1
ATOM 639 C C . TYR A 1 82 ? -1.369 0.518 -13.255 1.00 87.94 82 TYR A C 1
ATOM 641 O O . TYR A 1 82 ? -2.425 0.660 -13.856 1.00 87.94 82 TYR A O 1
ATOM 649 N N . GLN A 1 83 ? -0.495 -0.443 -13.566 1.00 89.94 83 GLN A N 1
ATOM 650 C CA . GLN A 1 83 ? -0.716 -1.429 -14.630 1.00 89.94 83 GLN A CA 1
ATOM 651 C C . GLN A 1 83 ? -1.873 -2.385 -14.320 1.00 89.94 83 GLN A C 1
ATOM 653 O O . GLN A 1 83 ? -2.617 -2.766 -15.222 1.00 89.94 83 GLN A O 1
ATOM 658 N N . LYS A 1 84 ? -2.055 -2.772 -13.050 1.00 87.00 84 LYS A N 1
ATOM 659 C CA . LYS A 1 84 ? -3.219 -3.562 -12.629 1.00 87.00 84 LYS A CA 1
ATOM 660 C C . LYS A 1 84 ? -4.524 -2.769 -12.772 1.00 87.00 84 LYS A C 1
ATOM 662 O O . LYS A 1 84 ? -5.533 -3.353 -13.160 1.00 87.00 84 LYS A O 1
ATOM 667 N N . ALA A 1 85 ? -4.509 -1.473 -12.460 1.00 88.88 85 ALA A N 1
ATOM 668 C CA . ALA A 1 85 ? -5.677 -0.597 -12.562 1.00 88.88 85 ALA A CA 1
ATOM 669 C C . ALA A 1 85 ? -6.016 -0.226 -14.018 1.00 88.88 85 ALA A C 1
ATOM 671 O O . ALA A 1 85 ? -7.185 -0.222 -14.399 1.00 88.88 85 ALA A O 1
ATOM 672 N N . ASP A 1 86 ? -4.999 0.055 -14.832 1.00 88.69 86 ASP A N 1
ATOM 673 C CA . ASP A 1 86 ? -5.108 0.300 -16.267 1.00 88.69 86 ASP A CA 1
ATOM 674 C C . ASP A 1 86 ? -3.971 -0.426 -17.009 1.00 88.69 86 ASP A C 1
ATOM 676 O O . ASP A 1 86 ? -2.827 0.037 -16.997 1.00 88.69 86 ASP A O 1
ATOM 680 N N . PRO A 1 87 ? -4.266 -1.530 -17.720 1.00 87.62 87 PRO A N 1
ATOM 681 C CA . PRO A 1 87 ? -3.267 -2.274 -18.486 1.00 87.62 87 PRO A CA 1
ATOM 682 C C . PRO A 1 87 ? -2.571 -1.469 -19.592 1.00 87.62 87 PRO A C 1
ATOM 684 O O . PRO A 1 87 ? -1.574 -1.933 -20.140 1.00 87.62 87 PRO A O 1
ATOM 687 N N . LYS A 1 88 ? -3.101 -0.297 -19.969 1.00 88.12 88 LYS A N 1
ATOM 688 C CA . LYS A 1 88 ? -2.492 0.606 -20.958 1.00 88.12 88 LYS A CA 1
ATOM 689 C C . LYS A 1 88 ? -1.547 1.629 -20.332 1.00 88.12 88 LYS A C 1
ATOM 691 O O . LYS A 1 88 ? -0.968 2.428 -21.065 1.00 88.12 88 LYS A O 1
ATOM 696 N N . TYR A 1 89 ? -1.408 1.632 -19.008 1.00 83.88 89 TYR A N 1
ATOM 697 C CA . TYR A 1 89 ? -0.472 2.502 -18.321 1.00 83.88 89 TYR A CA 1
ATOM 698 C C . TYR A 1 89 ? 0.966 2.135 -18.703 1.00 83.88 89 TYR A C 1
ATOM 700 O O . TYR A 1 89 ? 1.472 1.071 -18.340 1.00 83.88 89 TYR A O 1
ATOM 708 N N . ASP A 1 90 ? 1.623 3.046 -19.418 1.00 79.38 90 ASP A N 1
ATOM 709 C CA . ASP A 1 90 ? 3.036 2.954 -19.755 1.00 79.38 90 ASP A CA 1
ATOM 710 C C . ASP A 1 90 ? 3.832 4.007 -18.976 1.00 79.38 90 ASP A C 1
ATOM 712 O O . ASP A 1 90 ? 3.461 5.181 -18.924 1.00 79.38 90 ASP A O 1
ATOM 716 N N . GLN A 1 91 ? 4.944 3.594 -18.367 1.00 69.56 91 GLN A N 1
ATOM 717 C CA . GLN A 1 91 ? 5.795 4.495 -17.584 1.00 69.56 91 GLN A CA 1
ATOM 718 C C . GLN A 1 91 ? 6.582 5.488 -18.454 1.00 69.56 91 GLN A C 1
ATOM 720 O O . GLN A 1 91 ? 7.184 6.414 -17.911 1.00 69.56 91 GLN A O 1
ATOM 725 N N . THR A 1 92 ? 6.604 5.281 -19.774 1.00 62.31 92 THR A N 1
ATOM 726 C CA . THR A 1 92 ? 7.473 5.975 -20.738 1.00 62.31 92 THR A CA 1
ATOM 727 C C . THR A 1 92 ? 6.844 7.165 -21.478 1.00 62.31 92 THR A C 1
ATOM 729 O O . THR A 1 92 ? 7.458 7.656 -22.424 1.00 62.31 92 THR A O 1
ATOM 732 N N . SER A 1 93 ? 5.647 7.626 -21.087 1.00 48.38 93 SER A N 1
ATOM 733 C CA . SER A 1 93 ? 4.972 8.773 -21.738 1.00 48.38 93 SER A CA 1
ATOM 734 C C . SER A 1 93 ? 5.607 10.132 -21.441 1.00 48.38 93 SER A C 1
ATOM 736 O O . SER A 1 93 ? 6.055 10.345 -20.291 1.00 48.38 93 SER A O 1
#

Foldseek 3Di:
DDDPPDDDDQPPDQEEGDDDDDPVVVVVVVVVCVVVVVPVRYDDFAWDPDADPQGTFQDDCVRPNPGGHPPPPRDGHPVVVVCVVPVPDDPPD